Protein AF-A0A7S0XN03-F1 (afdb_monomer_lite)

pLDDT: mean 95.47, std 2.78, range [83.56, 98.56]

Sequence (124 aa):
MDGGVDILMIETIFDTLNAKAAIYAVLDVFEARKVRLPVFISGTIVDQSGRTLSGQTTEAFYAAIRHVRPFAVGLNCALGAKDMFKFLQRLSVTAECYILAYPNAGLPNEMGEYDQPPVEFAQE

Radius of gyration: 15.46 Å; chains: 1; bounding box: 37×32×44 Å

Structure (mmCIF, N/CA/C/O backbone):
data_AF-A0A7S0XN03-F1
#
_entry.id   AF-A0A7S0XN03-F1
#
loop_
_atom_site.group_PDB
_atom_site.id
_atom_site.type_symbol
_atom_site.label_atom_id
_atom_site.label_alt_id
_atom_site.label_comp_id
_atom_site.label_asym_id
_atom_site.label_entity_id
_atom_site.label_seq_id
_atom_site.pdbx_PDB_ins_code
_atom_site.Cartn_x
_atom_site.Cartn_y
_atom_site.Cartn_z
_atom_site.occupancy
_atom_site.B_iso_or_equiv
_atom_site.auth_seq_id
_atom_site.auth_comp_id
_atom_site.auth_asym_id
_atom_site.auth_atom_id
_atom_site.pdbx_PDB_model_num
ATOM 1 N N . MET A 1 1 ? -19.605 -2.933 3.727 1.00 90.69 1 MET A N 1
ATOM 2 C CA . MET A 1 1 ? -19.792 -3.772 4.933 1.00 90.69 1 MET A CA 1
ATOM 3 C C . MET A 1 1 ? -21.038 -4.632 4.817 1.00 90.69 1 MET A C 1
ATOM 5 O O . MET A 1 1 ? -20.908 -5.838 4.919 1.00 90.69 1 MET A O 1
ATOM 9 N N . ASP A 1 2 ? -22.205 -4.050 4.525 1.00 94.56 2 ASP A N 1
ATOM 10 C CA . ASP A 1 2 ? -23.480 -4.793 4.439 1.00 94.56 2 ASP A CA 1
ATOM 11 C C . ASP A 1 2 ? -23.500 -5.906 3.374 1.00 94.56 2 ASP A C 1
ATOM 13 O O . ASP A 1 2 ? -24.243 -6.869 3.503 1.00 94.56 2 ASP A O 1
ATOM 17 N N . GLY A 1 3 ? -22.622 -5.828 2.368 1.00 96.12 3 GLY A N 1
ATOM 18 C CA . GLY A 1 3 ? -22.382 -6.913 1.409 1.00 96.12 3 GLY A CA 1
ATOM 19 C C . GLY A 1 3 ? -21.619 -8.128 1.960 1.00 96.12 3 GLY A C 1
ATOM 20 O O . GLY A 1 3 ? -21.242 -8.981 1.169 1.00 96.12 3 GLY A O 1
ATOM 21 N N . GLY A 1 4 ? -21.348 -8.204 3.269 1.00 96.50 4 GLY A N 1
ATOM 22 C CA . GLY A 1 4 ? -20.701 -9.363 3.899 1.00 96.50 4 GLY A CA 1
ATOM 23 C C . GLY A 1 4 ? -19.197 -9.482 3.639 1.00 96.50 4 GLY A C 1
ATOM 24 O O . GLY A 1 4 ? -18.671 -10.585 3.652 1.00 96.50 4 GLY A O 1
ATOM 25 N N . VAL A 1 5 ? -18.510 -8.366 3.375 1.00 97.56 5 VAL A N 1
ATOM 26 C CA . VAL A 1 5 ? -17.056 -8.363 3.135 1.00 97.56 5 VAL A CA 1
ATOM 27 C C . VAL A 1 5 ? -16.275 -8.676 4.413 1.00 97.56 5 VAL A C 1
ATOM 29 O O . VAL A 1 5 ? -16.588 -8.136 5.475 1.00 97.56 5 VAL A O 1
ATOM 32 N N . ASP A 1 6 ? -15.217 -9.477 4.291 1.00 97.75 6 ASP A N 1
ATOM 33 C CA . ASP A 1 6 ? -14.345 -9.837 5.417 1.00 97.75 6 ASP A CA 1
ATOM 34 C C . ASP A 1 6 ? -13.287 -8.770 5.724 1.00 97.75 6 ASP A C 1
ATOM 36 O O . ASP A 1 6 ? -12.828 -8.655 6.859 1.00 97.75 6 ASP A O 1
ATOM 40 N N . ILE A 1 7 ? -12.901 -7.975 4.721 1.00 97.50 7 ILE A N 1
ATOM 41 C CA . ILE A 1 7 ? -11.871 -6.935 4.822 1.00 97.50 7 ILE A CA 1
ATOM 42 C C . ILE A 1 7 ? -12.315 -5.649 4.122 1.00 97.50 7 ILE A C 1
ATOM 44 O O . ILE A 1 7 ? -13.148 -5.667 3.213 1.00 97.50 7 ILE A O 1
ATOM 48 N N . LEU A 1 8 ? -11.720 -4.525 4.519 1.00 97.94 8 LEU A N 1
ATOM 49 C CA . LEU A 1 8 ? -11.767 -3.275 3.761 1.00 97.94 8 LEU A CA 1
ATOM 50 C C . LEU A 1 8 ? -10.365 -2.959 3.243 1.00 97.94 8 LEU A C 1
ATOM 52 O O . LEU A 1 8 ? -9.414 -2.964 4.021 1.00 97.94 8 LEU A O 1
ATOM 56 N N . MET A 1 9 ? -10.239 -2.656 1.953 1.00 97.81 9 MET A N 1
ATOM 57 C CA . MET A 1 9 ? -8.965 -2.305 1.330 1.00 97.81 9 MET A CA 1
ATOM 58 C C . MET A 1 9 ? -9.024 -0.887 0.767 1.00 97.81 9 MET A C 1
ATOM 60 O O . MET A 1 9 ? -9.921 -0.559 -0.006 1.00 97.81 9 MET A O 1
ATOM 64 N N . ILE A 1 10 ? -8.074 -0.049 1.179 1.00 98.19 10 ILE A N 1
ATOM 65 C CA . ILE A 1 10 ? -7.848 1.283 0.614 1.00 98.19 10 ILE A CA 1
ATOM 66 C C . ILE A 1 10 ? -6.562 1.178 -0.195 1.00 98.19 10 ILE A C 1
ATOM 68 O O . ILE A 1 10 ? -5.482 1.047 0.381 1.00 98.19 10 ILE A O 1
ATOM 72 N N . GLU A 1 11 ? -6.681 1.174 -1.516 1.00 98.06 11 GLU A N 1
ATOM 73 C CA . GLU A 1 11 ? -5.567 0.862 -2.410 1.00 98.06 11 GLU A CA 1
ATOM 74 C C . GLU A 1 11 ? -5.283 1.937 -3.450 1.00 98.06 11 GLU A C 1
ATOM 76 O O . GLU A 1 11 ? -6.054 2.881 -3.622 1.00 98.06 11 GLU A O 1
ATOM 81 N N . THR A 1 12 ? -4.170 1.753 -4.165 1.00 96.69 12 THR A N 1
ATOM 82 C CA . THR A 1 12 ? -3.689 2.665 -5.204 1.00 96.69 12 THR A CA 1
ATOM 83 C C . THR A 1 12 ? -3.544 4.089 -4.669 1.00 96.69 12 THR A C 1
ATOM 85 O O . THR A 1 12 ? -3.903 5.082 -5.302 1.00 96.69 12 THR A O 1
ATOM 88 N N . ILE A 1 13 ? -3.043 4.194 -3.436 1.00 97.19 13 ILE A N 1
ATOM 89 C CA . ILE A 1 13 ? -2.880 5.474 -2.760 1.00 97.19 13 ILE A CA 1
ATOM 90 C C . ILE A 1 13 ? -1.627 6.160 -3.293 1.00 97.19 13 ILE A C 1
ATOM 92 O O . ILE A 1 13 ? -0.501 5.751 -3.010 1.00 97.19 13 ILE A O 1
ATOM 96 N N . PHE A 1 14 ? -1.832 7.261 -4.003 1.00 93.44 14 PHE A N 1
ATOM 97 C CA . PHE A 1 14 ? -0.771 8.170 -4.440 1.00 93.44 14 PHE A CA 1
ATOM 98 C C . PHE A 1 14 ? -0.742 9.484 -3.637 1.00 93.44 14 PHE A C 1
ATOM 100 O O . PHE A 1 14 ? 0.271 10.186 -3.654 1.00 93.44 14 PHE A O 1
ATOM 107 N N . ASP A 1 15 ? -1.819 9.799 -2.903 1.00 94.75 15 ASP A N 1
ATOM 108 C CA . ASP A 1 15 ? -1.926 10.956 -2.010 1.00 94.75 15 ASP A CA 1
ATOM 109 C C . ASP A 1 15 ? -2.391 10.570 -0.595 1.00 94.75 15 ASP A C 1
ATOM 111 O O . ASP A 1 15 ? -3.399 9.892 -0.384 1.00 94.75 15 ASP A O 1
ATOM 115 N N . THR A 1 16 ? -1.662 11.060 0.402 1.00 94.19 16 THR A N 1
ATOM 116 C CA . THR A 1 16 ? -1.838 10.652 1.800 1.00 94.19 16 THR A CA 1
ATOM 117 C C . THR A 1 16 ? -2.992 11.376 2.477 1.00 94.19 16 THR A C 1
ATOM 119 O O . THR A 1 16 ? -3.579 10.834 3.413 1.00 94.19 16 THR A O 1
ATOM 122 N N . LEU A 1 17 ? -3.364 12.576 2.017 1.00 94.69 17 LEU A N 1
ATOM 123 C CA . LEU A 1 17 ? -4.549 13.264 2.534 1.00 94.69 17 LEU A CA 1
ATOM 124 C C . LEU A 1 17 ? -5.825 12.555 2.075 1.00 94.69 17 LEU A C 1
ATOM 126 O O . LEU A 1 17 ? -6.719 12.333 2.890 1.00 94.69 17 LEU A O 1
ATOM 130 N N . ASN A 1 18 ? -5.864 12.111 0.818 1.00 96.12 18 ASN A N 1
ATOM 131 C CA . ASN A 1 18 ? -6.950 11.301 0.268 1.00 96.12 18 ASN A CA 1
ATOM 132 C C . ASN A 1 18 ? -7.087 9.980 1.039 1.00 96.12 18 ASN A C 1
ATOM 134 O O . ASN A 1 18 ? -8.183 9.628 1.477 1.00 96.12 18 ASN A O 1
ATOM 138 N N . ALA A 1 19 ? -5.970 9.298 1.311 1.00 96.56 19 ALA A N 1
ATOM 139 C CA . ALA A 1 19 ? -5.981 8.103 2.152 1.00 96.56 19 ALA A CA 1
ATOM 140 C C . ALA A 1 19 ? -6.501 8.380 3.565 1.00 96.56 19 ALA A C 1
ATOM 142 O O . ALA A 1 19 ? -7.316 7.616 4.074 1.00 96.56 19 ALA A O 1
ATOM 143 N N . LYS A 1 20 ? -6.076 9.480 4.199 1.00 97.00 20 LYS A N 1
ATOM 144 C CA . LYS A 1 20 ? -6.561 9.862 5.533 1.00 97.00 20 LYS A CA 1
ATOM 145 C C . LYS A 1 20 ? -8.055 10.170 5.550 1.00 97.00 20 LYS A C 1
ATOM 147 O O . LYS A 1 20 ? -8.711 9.813 6.522 1.00 97.00 20 LYS A O 1
ATOM 152 N N . ALA A 1 21 ? -8.595 10.772 4.495 1.00 98.19 21 ALA A N 1
ATOM 153 C CA . ALA A 1 21 ? -10.033 10.987 4.369 1.00 98.19 21 ALA A CA 1
ATOM 154 C C . ALA A 1 21 ? -10.799 9.652 4.287 1.00 98.19 21 ALA A C 1
ATOM 156 O O . ALA A 1 21 ? -11.770 9.458 5.017 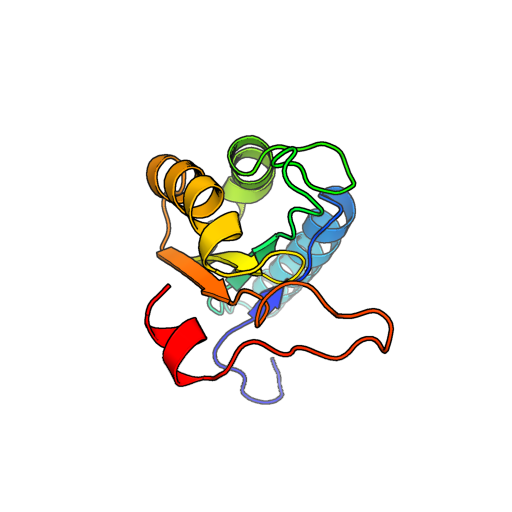1.00 98.19 21 ALA A O 1
ATOM 157 N N . ALA A 1 22 ? -10.323 8.701 3.475 1.00 98.31 22 ALA A N 1
ATOM 158 C CA . ALA A 1 22 ? -10.917 7.365 3.382 1.00 98.31 22 ALA A CA 1
ATOM 159 C C . ALA A 1 22 ? -10.819 6.589 4.709 1.00 98.31 22 ALA A C 1
ATOM 161 O O . ALA A 1 22 ? -11.799 6.014 5.176 1.00 98.31 22 ALA A O 1
ATOM 162 N N . ILE A 1 23 ? -9.650 6.628 5.352 1.00 98.12 23 ILE A N 1
ATOM 163 C CA . ILE A 1 23 ? -9.407 6.057 6.682 1.00 98.12 23 ILE A CA 1
ATOM 164 C C . ILE A 1 23 ? -10.383 6.639 7.703 1.00 98.12 23 ILE A C 1
ATOM 166 O O . ILE A 1 23 ? -10.988 5.887 8.461 1.00 98.12 23 ILE A O 1
ATOM 170 N N . TYR A 1 24 ? -10.536 7.964 7.731 1.00 98.12 24 TYR A N 1
ATOM 171 C CA . TYR A 1 24 ? -11.435 8.637 8.662 1.00 98.12 24 TYR A CA 1
ATOM 172 C C . TYR A 1 24 ? -12.875 8.153 8.481 1.00 98.12 24 TYR A C 1
ATOM 174 O O . TYR A 1 24 ? -13.500 7.747 9.455 1.00 98.12 24 TYR A O 1
ATOM 182 N N . ALA A 1 25 ? -13.360 8.089 7.238 1.00 98.31 25 ALA A N 1
ATOM 183 C CA . ALA A 1 25 ? -14.696 7.577 6.940 1.00 98.31 25 ALA A CA 1
ATOM 184 C C . ALA A 1 25 ? -14.883 6.115 7.391 1.00 98.31 25 ALA A C 1
ATOM 186 O O . ALA A 1 25 ? -15.923 5.763 7.945 1.00 98.31 25 ALA A O 1
ATOM 187 N N . VAL A 1 26 ? -13.873 5.259 7.202 1.00 97.69 26 VAL A N 1
ATOM 188 C CA . VAL A 1 26 ? -13.909 3.870 7.692 1.00 97.69 26 VAL A CA 1
ATOM 189 C C . VAL A 1 26 ? -13.997 3.821 9.219 1.00 97.69 26 VAL A C 1
ATOM 191 O O . VAL A 1 26 ? -14.805 3.065 9.759 1.00 97.69 26 VAL A O 1
ATOM 194 N N . LEU A 1 27 ? -13.186 4.618 9.919 1.00 96.88 27 LEU A N 1
ATOM 195 C CA . LEU A 1 27 ? -13.173 4.652 11.383 1.00 96.88 27 LEU A CA 1
ATOM 196 C C . LEU A 1 27 ? -14.484 5.195 11.966 1.00 96.88 27 LEU A C 1
ATOM 198 O O . LEU A 1 27 ? -14.973 4.632 12.941 1.00 96.88 27 LEU A O 1
ATOM 202 N N . ASP A 1 28 ? -15.074 6.213 11.341 1.00 98.25 28 ASP A N 1
ATOM 203 C CA . ASP A 1 28 ? -16.365 6.785 11.738 1.00 98.25 28 ASP A CA 1
ATOM 204 C C . ASP A 1 28 ? -17.495 5.744 11.635 1.00 98.25 28 ASP A C 1
ATOM 206 O O . ASP A 1 28 ? -18.267 5.527 12.571 1.00 98.25 28 ASP A O 1
ATOM 210 N N . VAL A 1 29 ? -17.524 4.977 10.539 1.00 97.69 29 VAL A N 1
ATOM 211 C CA . VAL A 1 29 ? -18.482 3.873 10.370 1.00 97.69 29 VAL A CA 1
ATOM 212 C C . VAL A 1 29 ? -18.245 2.753 11.387 1.00 97.69 29 VAL A C 1
ATOM 214 O O . VAL A 1 29 ? -19.211 2.189 11.910 1.00 97.69 29 VAL A O 1
ATOM 217 N N . PHE A 1 30 ? -16.986 2.416 11.680 1.00 97.31 30 PHE A N 1
ATOM 218 C CA . PHE A 1 30 ? -16.649 1.423 12.704 1.00 97.31 30 PHE A CA 1
ATOM 219 C C . PHE A 1 30 ? -17.138 1.838 14.093 1.00 97.31 30 PHE A C 1
ATOM 221 O O . PH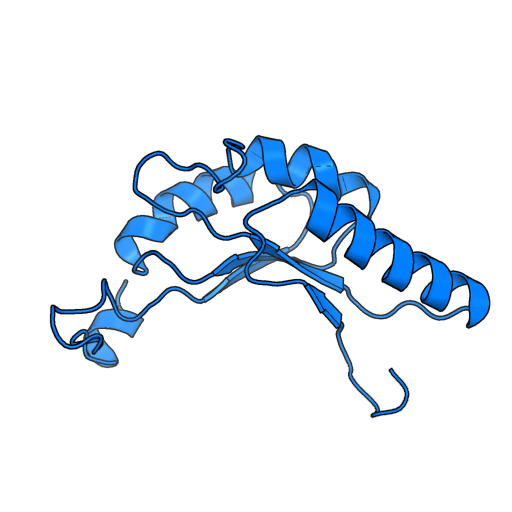E A 1 30 ? -17.696 1.008 14.815 1.00 97.31 30 PHE A O 1
ATOM 228 N N . GLU A 1 31 ? -16.977 3.112 14.451 1.00 97.88 31 GLU A N 1
ATOM 229 C CA . GLU A 1 31 ? -17.467 3.671 15.709 1.00 97.88 31 GLU A CA 1
ATOM 230 C C . GLU A 1 31 ? -18.997 3.631 15.776 1.00 97.88 31 GLU A C 1
ATOM 232 O O . GLU A 1 31 ? -19.559 3.038 16.703 1.00 97.88 31 GLU A O 1
ATOM 237 N N . ALA A 1 32 ? -19.677 4.158 14.754 1.00 98.25 32 ALA A N 1
ATOM 238 C CA . ALA A 1 32 ? -21.137 4.207 14.696 1.00 98.25 32 ALA A CA 1
ATOM 239 C C . ALA A 1 32 ? -21.785 2.815 14.785 1.00 98.25 32 ALA A C 1
ATOM 241 O O . ALA A 1 32 ? -22.835 2.641 15.408 1.00 98.25 32 ALA A O 1
ATOM 242 N N . ARG A 1 33 ? -21.156 1.805 14.173 1.00 97.25 33 ARG A N 1
ATOM 243 C CA . ARG A 1 33 ? -21.676 0.432 14.109 1.00 97.25 33 ARG A CA 1
ATOM 244 C C . ARG A 1 33 ? -21.099 -0.502 15.179 1.00 9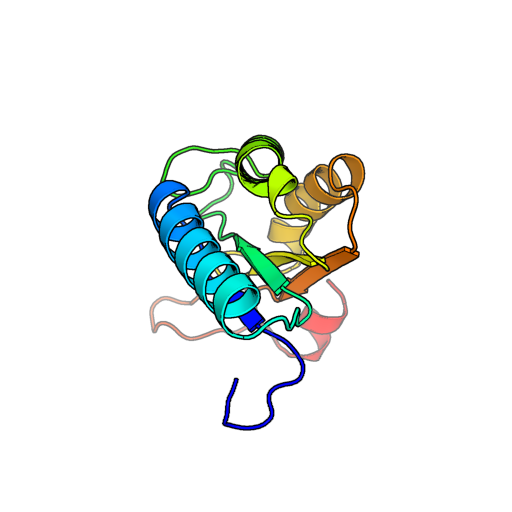7.25 33 ARG A C 1
ATOM 246 O O . ARG A 1 33 ? -21.528 -1.651 15.252 1.00 97.25 33 ARG A O 1
ATOM 253 N N . LYS A 1 34 ? -20.152 -0.037 16.004 1.00 97.38 34 LYS A N 1
ATOM 254 C CA . LYS A 1 34 ? -19.441 -0.830 17.029 1.00 97.38 34 LYS A CA 1
ATOM 255 C C . LYS A 1 34 ? -18.839 -2.132 16.483 1.00 97.38 34 LYS A C 1
ATOM 257 O O . LYS A 1 34 ? -18.903 -3.181 17.121 1.00 97.38 34 LYS A O 1
ATOM 262 N N . VAL A 1 35 ? -18.249 -2.065 15.295 1.00 96.06 35 VAL A N 1
ATOM 263 C CA . VAL A 1 35 ? -17.634 -3.206 14.602 1.00 96.06 35 VAL A CA 1
ATOM 264 C C . VAL A 1 35 ? -16.316 -2.768 13.980 1.00 96.06 35 VAL A C 1
ATOM 266 O O . VAL A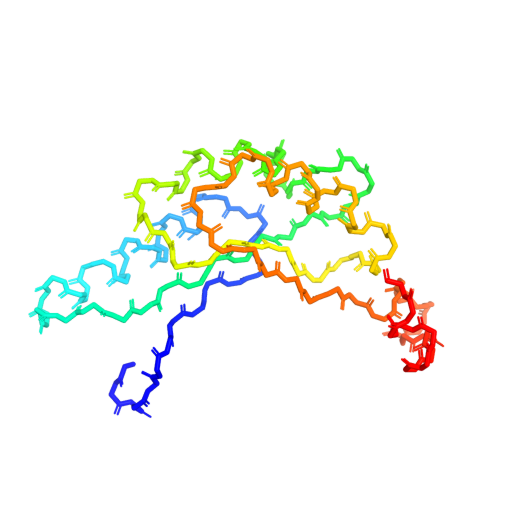 1 35 ? -16.189 -1.632 13.536 1.00 96.06 35 VAL A O 1
ATOM 269 N N . ARG A 1 36 ? -15.327 -3.663 13.927 1.00 95.94 36 ARG A N 1
ATOM 270 C CA . ARG A 1 36 ? -14.040 -3.402 13.276 1.00 95.94 36 ARG A CA 1
ATOM 271 C C . ARG A 1 36 ? -13.671 -4.572 12.377 1.00 95.94 36 ARG A C 1
ATOM 273 O O . ARG A 1 36 ? -13.368 -5.652 12.874 1.00 95.94 36 ARG A O 1
ATOM 280 N N . LEU A 1 37 ? -13.672 -4.333 11.069 1.00 97.62 37 LEU A N 1
ATOM 281 C CA . LEU A 1 37 ? -13.090 -5.259 10.099 1.00 97.62 37 LEU A CA 1
ATOM 282 C C . LEU A 1 37 ? -11.579 -4.998 9.964 1.00 97.62 37 LEU A C 1
ATOM 284 O O . LEU A 1 37 ? -11.133 -3.870 10.212 1.00 97.62 37 LEU A O 1
ATOM 288 N N . PRO A 1 38 ? -10.776 -5.996 9.558 1.00 97.88 38 PRO A N 1
ATOM 289 C CA . PRO A 1 38 ? -9.409 -5.774 9.105 1.00 97.88 38 PRO A CA 1
ATOM 290 C C . PRO A 1 38 ? -9.357 -4.720 7.990 1.00 97.88 38 PRO A C 1
ATOM 292 O O . PRO A 1 38 ? -10.120 -4.781 7.024 1.00 97.88 38 PRO A O 1
ATOM 295 N N . VAL A 1 39 ? -8.441 -3.756 8.130 1.00 98.12 39 VAL A N 1
ATOM 296 C CA . VAL A 1 39 ? -8.206 -2.704 7.130 1.00 98.12 39 VAL A CA 1
ATOM 297 C C . VAL A 1 39 ? -6.842 -2.913 6.493 1.00 98.12 39 VAL A C 1
ATOM 299 O O . VAL A 1 39 ? -5.830 -2.965 7.196 1.00 98.12 39 VAL A O 1
ATOM 302 N N . PHE A 1 40 ? -6.833 -3.041 5.173 1.00 98.56 40 PHE A N 1
ATOM 303 C CA . PHE A 1 40 ? -5.647 -3.180 4.341 1.00 98.56 40 PHE A CA 1
ATOM 304 C C . PHE A 1 40 ? -5.386 -1.829 3.680 1.00 98.56 40 PHE A C 1
ATOM 306 O O . PHE A 1 40 ? -6.319 -1.187 3.193 1.00 98.56 40 PHE A O 1
ATOM 313 N N . ILE A 1 41 ? -4.135 -1.376 3.689 1.00 98.38 41 ILE A N 1
ATOM 314 C CA . ILE A 1 41 ? -3.758 -0.087 3.102 1.00 98.38 41 ILE A CA 1
ATOM 315 C C . ILE A 1 41 ? -2.630 -0.312 2.098 1.00 98.38 41 ILE A C 1
ATOM 317 O O . ILE A 1 41 ? -1.552 -0.761 2.478 1.00 98.38 41 ILE A O 1
ATOM 321 N N . SER A 1 42 ? -2.860 0.013 0.828 1.00 98.12 42 SER A N 1
ATOM 322 C CA . SER A 1 42 ? -1.870 -0.160 -0.235 1.00 98.12 42 SER A CA 1
ATOM 323 C C . SER A 1 42 ? -1.538 1.165 -0.912 1.00 98.12 42 SER A C 1
ATOM 325 O O . SER A 1 42 ? -2.416 1.866 -1.421 1.00 98.12 42 SER A O 1
ATOM 327 N N . GLY A 1 43 ? -0.255 1.516 -0.880 1.00 97.25 43 GLY A N 1
ATOM 328 C CA . GLY A 1 43 ? 0.294 2.673 -1.575 1.00 97.25 43 GLY A CA 1
ATOM 329 C C . GLY A 1 43 ? 0.751 2.339 -2.989 1.00 97.25 43 GLY A C 1
ATOM 330 O O . GLY A 1 43 ? 1.076 1.197 -3.302 1.00 97.25 43 GLY A O 1
ATOM 331 N N . THR A 1 44 ? 0.863 3.361 -3.829 1.00 96.44 44 THR A N 1
ATOM 332 C CA . THR A 1 44 ? 1.498 3.243 -5.143 1.00 96.44 44 THR A CA 1
ATOM 333 C C . THR A 1 44 ? 2.683 4.191 -5.220 1.00 96.44 44 THR A C 1
ATOM 335 O O . THR A 1 44 ? 2.559 5.408 -5.063 1.00 96.44 44 THR A O 1
ATOM 338 N N . ILE A 1 45 ? 3.851 3.602 -5.462 1.00 93.75 45 ILE A N 1
ATOM 339 C CA . ILE A 1 45 ? 5.082 4.311 -5.788 1.00 93.75 45 ILE A CA 1
ATOM 340 C C . ILE A 1 45 ? 5.128 4.447 -7.303 1.00 93.75 45 ILE A C 1
ATOM 342 O O . ILE A 1 45 ? 5.071 3.444 -8.005 1.00 93.75 45 ILE A O 1
ATOM 346 N N . VAL A 1 46 ? 5.189 5.680 -7.800 1.00 86.88 46 VAL A N 1
ATOM 347 C CA . VAL A 1 46 ? 4.934 5.955 -9.223 1.00 86.88 46 VAL A CA 1
ATOM 348 C C . VAL A 1 46 ? 6.122 5.639 -10.129 1.00 86.88 46 VAL A C 1
ATOM 350 O O . VAL A 1 46 ? 5.935 5.450 -11.325 1.00 86.88 46 VAL A O 1
ATOM 353 N N . ASP A 1 47 ? 7.335 5.576 -9.575 1.00 83.56 47 ASP A N 1
ATOM 354 C CA . ASP A 1 47 ? 8.559 5.310 -10.325 1.00 83.56 47 ASP A CA 1
ATOM 355 C C . ASP A 1 47 ? 9.721 4.844 -9.418 1.00 83.56 47 ASP A C 1
ATOM 357 O O . ASP A 1 47 ? 9.596 4.607 -8.212 1.00 83.56 47 ASP A O 1
ATOM 361 N N . GLN A 1 48 ? 10.911 4.751 -10.008 1.00 86.31 48 GLN A N 1
ATOM 362 C CA . GLN A 1 48 ? 12.147 4.342 -9.343 1.00 86.31 48 GLN A CA 1
ATOM 363 C C . GLN A 1 48 ? 12.645 5.318 -8.258 1.00 86.31 48 GLN A C 1
ATOM 365 O O . GLN A 1 48 ? 13.564 4.962 -7.514 1.00 86.31 48 GLN A O 1
ATOM 370 N N . SER A 1 49 ? 12.053 6.513 -8.116 1.00 89.75 49 SER A N 1
ATOM 371 C CA . SER A 1 49 ? 12.382 7.453 -7.033 1.00 89.75 49 SER A CA 1
ATOM 372 C C . SER A 1 49 ? 11.998 6.920 -5.652 1.00 89.75 49 SER A C 1
ATOM 374 O O . SER A 1 49 ? 12.514 7.399 -4.637 1.00 89.75 49 SER A O 1
ATOM 376 N N . GLY A 1 50 ? 11.104 5.924 -5.595 1.00 88.94 50 GLY A N 1
ATOM 377 C CA . GLY A 1 50 ? 10.635 5.362 -4.334 1.00 88.94 50 GLY A CA 1
ATOM 378 C C . GLY A 1 50 ? 9.647 6.255 -3.602 1.00 88.94 50 GLY A C 1
ATOM 379 O O . GLY A 1 50 ? 9.564 6.171 -2.373 1.00 88.94 50 GLY A O 1
ATOM 380 N N . ARG A 1 51 ? 8.954 7.141 -4.330 1.00 94.44 51 ARG A N 1
ATOM 381 C CA . ARG A 1 51 ? 7.994 8.089 -3.770 1.00 94.44 51 ARG A CA 1
ATOM 382 C C . ARG A 1 51 ? 6.585 7.909 -4.329 1.00 94.44 51 ARG A C 1
ATOM 384 O O . ARG A 1 51 ? 6.395 7.536 -5.484 1.00 94.44 51 ARG A O 1
ATOM 391 N N . THR A 1 52 ? 5.594 8.199 -3.493 1.00 92.69 52 THR A N 1
ATOM 392 C CA . THR A 1 52 ? 4.217 8.447 -3.938 1.00 92.69 52 THR A CA 1
ATOM 393 C C . THR A 1 52 ? 4.169 9.704 -4.811 1.00 92.69 52 THR A C 1
ATOM 395 O O . THR A 1 52 ? 5.105 10.507 -4.800 1.00 92.69 52 THR A O 1
ATOM 398 N N . LEU A 1 53 ? 3.056 9.944 -5.514 1.00 90.56 53 LEU A N 1
ATOM 399 C CA . LEU A 1 53 ? 2.871 11.181 -6.290 1.00 90.56 53 LEU A CA 1
ATOM 400 C C . LEU A 1 53 ? 2.945 12.441 -5.406 1.00 90.56 53 LEU A C 1
ATOM 402 O O . LEU A 1 53 ? 3.420 13.485 -5.839 1.00 90.56 53 LEU A O 1
ATOM 406 N N . SER A 1 54 ? 2.539 12.325 -4.139 1.00 88.19 54 SER A N 1
ATOM 407 C CA . SER A 1 54 ? 2.692 13.364 -3.111 1.00 88.19 54 SER A CA 1
ATOM 408 C C . SER A 1 54 ? 4.119 13.505 -2.544 1.00 88.19 54 SER A C 1
ATOM 410 O O . SER A 1 54 ? 4.352 14.313 -1.645 1.00 88.19 54 SER A O 1
ATOM 412 N N . GLY A 1 55 ? 5.089 12.733 -3.047 1.00 91.69 55 GLY A N 1
ATOM 413 C CA . GLY A 1 55 ? 6.512 12.848 -2.718 1.00 91.69 55 GLY A CA 1
ATOM 414 C C . GLY A 1 55 ? 6.972 12.076 -1.475 1.00 91.69 55 GLY A C 1
ATOM 415 O O . GLY A 1 55 ? 8.126 12.226 -1.055 1.00 91.69 55 GLY A O 1
ATOM 416 N N . GLN A 1 56 ? 6.123 11.243 -0.871 1.00 94.56 56 GLN A N 1
ATOM 417 C CA . GLN A 1 56 ? 6.466 10.498 0.344 1.00 94.56 56 GLN A CA 1
ATOM 418 C C . GLN A 1 56 ? 7.193 9.197 0.027 1.00 94.56 56 GLN A C 1
ATOM 420 O O . GLN A 1 56 ? 6.788 8.470 -0.871 1.00 94.56 56 GLN A O 1
ATOM 425 N N . THR A 1 57 ? 8.228 8.863 0.802 1.00 94.81 57 THR A N 1
ATOM 426 C CA . THR A 1 57 ? 8.781 7.500 0.785 1.00 94.81 57 THR A CA 1
ATOM 427 C C . THR A 1 57 ? 7.800 6.517 1.424 1.00 94.81 57 THR A C 1
ATOM 429 O O . THR A 1 57 ? 6.889 6.924 2.149 1.00 94.81 57 THR A O 1
ATOM 432 N N . THR A 1 58 ? 8.009 5.217 1.224 1.00 94.62 58 THR A N 1
ATOM 433 C CA . THR A 1 58 ? 7.194 4.154 1.837 1.00 94.62 58 THR A CA 1
ATOM 434 C C . THR A 1 58 ? 7.127 4.240 3.363 1.00 94.62 58 THR A C 1
ATOM 436 O O . THR A 1 58 ? 6.068 4.047 3.954 1.00 94.62 58 THR A O 1
ATOM 439 N N . GLU A 1 59 ? 8.236 4.578 4.019 1.00 95.50 59 GLU A N 1
ATOM 440 C CA . GLU A 1 59 ? 8.311 4.713 5.477 1.00 95.50 59 GLU A CA 1
ATOM 441 C C . GLU A 1 59 ? 7.577 5.965 5.957 1.00 95.50 59 GLU A C 1
ATOM 443 O O . GLU A 1 59 ? 6.858 5.915 6.952 1.00 95.50 59 GLU A O 1
ATOM 448 N N . ALA A 1 60 ? 7.720 7.080 5.232 1.00 95.94 60 ALA A N 1
ATOM 449 C CA . ALA A 1 60 ? 7.003 8.315 5.535 1.00 95.94 60 ALA A CA 1
ATOM 450 C C . ALA A 1 60 ? 5.488 8.139 5.356 1.00 95.94 60 ALA A C 1
ATOM 452 O O . ALA A 1 60 ? 4.709 8.605 6.191 1.00 95.94 60 ALA A O 1
ATOM 453 N N . PHE A 1 61 ? 5.079 7.421 4.306 1.00 96.31 61 PHE A N 1
ATOM 454 C CA . PHE A 1 61 ? 3.692 7.035 4.089 1.00 96.31 61 PHE A CA 1
ATOM 455 C C . PHE A 1 61 ? 3.170 6.195 5.261 1.00 96.31 61 PHE A C 1
ATOM 457 O O . PHE A 1 61 ? 2.179 6.578 5.885 1.00 96.31 61 PHE A O 1
ATOM 464 N N . TYR A 1 62 ? 3.875 5.122 5.640 1.00 97.25 62 TYR A N 1
ATOM 465 C CA . TYR A 1 62 ? 3.483 4.286 6.777 1.00 97.25 62 TYR A CA 1
ATOM 466 C C . TYR A 1 62 ? 3.406 5.077 8.088 1.00 97.25 62 TYR A C 1
ATOM 468 O O . TYR A 1 62 ? 2.405 4.999 8.800 1.00 97.25 62 TYR A O 1
ATOM 476 N N . ALA A 1 63 ? 4.408 5.906 8.391 1.00 97.19 63 ALA A N 1
ATOM 477 C CA . ALA A 1 63 ? 4.409 6.756 9.579 1.00 97.19 63 ALA A CA 1
ATOM 478 C C . ALA A 1 63 ? 3.180 7.681 9.636 1.00 97.19 63 ALA A C 1
ATOM 480 O O . ALA A 1 63 ? 2.628 7.915 10.713 1.00 97.19 63 ALA A O 1
ATOM 481 N N . ALA A 1 64 ? 2.699 8.162 8.486 1.00 96.50 64 ALA A N 1
ATOM 482 C CA . ALA A 1 64 ? 1.516 9.009 8.411 1.00 96.50 64 ALA A CA 1
ATOM 483 C C . ALA A 1 64 ? 0.202 8.262 8.704 1.00 96.50 64 ALA A C 1
ATOM 485 O O . ALA A 1 64 ? -0.749 8.901 9.165 1.00 96.50 64 ALA A O 1
ATOM 486 N N . ILE A 1 65 ? 0.140 6.946 8.472 1.00 96.88 65 ILE A N 1
ATOM 487 C CA . ILE A 1 65 ? -1.073 6.119 8.620 1.00 96.88 65 ILE A CA 1
ATOM 488 C C . ILE A 1 65 ? -1.019 5.120 9.789 1.00 96.88 65 ILE A C 1
ATOM 490 O O . ILE A 1 65 ? -2.053 4.568 10.156 1.00 96.88 65 ILE A O 1
ATOM 494 N N . ARG A 1 66 ? 0.143 4.889 10.419 1.00 97.12 66 ARG A N 1
ATOM 495 C CA . ARG A 1 66 ? 0.319 3.824 11.433 1.00 97.12 66 ARG A CA 1
ATOM 496 C C . ARG A 1 66 ? -0.627 3.926 12.629 1.00 97.12 66 ARG A C 1
ATOM 498 O O . ARG A 1 66 ? -0.997 2.913 13.213 1.00 97.12 66 ARG A O 1
ATOM 505 N N . HIS A 1 67 ? -1.079 5.138 12.958 1.00 95.00 67 HIS A N 1
ATOM 506 C CA . HIS A 1 67 ? -2.055 5.410 14.020 1.00 95.00 67 HIS A CA 1
ATOM 507 C C . HIS A 1 67 ? -3.383 4.650 13.843 1.00 95.00 67 HIS A C 1
ATOM 509 O O . HIS A 1 67 ? -4.080 4.393 14.820 1.00 95.00 67 HIS A O 1
ATOM 515 N N . VAL A 1 68 ? -3.704 4.243 12.614 1.00 94.12 68 VAL A N 1
ATOM 516 C CA . VAL A 1 68 ? -4.914 3.485 12.269 1.00 94.12 68 VAL A CA 1
ATOM 517 C C . VAL A 1 68 ? -4.793 2.008 12.643 1.00 94.12 68 VAL A C 1
ATOM 519 O O . VAL A 1 68 ? -5.814 1.326 12.732 1.00 94.12 68 VAL A O 1
ATOM 522 N N . ARG A 1 69 ? -3.569 1.514 12.892 1.00 96.19 69 ARG A N 1
ATOM 523 C CA . ARG A 1 69 ? -3.252 0.095 13.125 1.00 96.19 69 ARG A CA 1
ATOM 524 C C . ARG A 1 69 ? -3.846 -0.790 12.019 1.00 96.19 69 ARG A C 1
ATOM 526 O O . ARG A 1 69 ? -4.775 -1.561 12.296 1.00 96.19 69 ARG A O 1
ATOM 533 N N . PRO A 1 70 ? -3.394 -0.620 10.759 1.00 97.75 70 PRO A N 1
ATOM 534 C CA . PRO A 1 70 ? -3.848 -1.469 9.667 1.00 97.75 70 PRO A CA 1
ATOM 535 C C . PRO A 1 70 ? -3.499 -2.927 9.958 1.00 97.75 70 PRO A C 1
ATOM 537 O O . PRO A 1 70 ? -2.512 -3.220 10.632 1.00 97.75 70 PRO A O 1
ATOM 540 N N . PHE A 1 71 ? -4.314 -3.840 9.439 1.00 98.44 71 PHE A N 1
ATOM 541 C CA . PHE A 1 71 ? -4.002 -5.263 9.499 1.00 98.44 71 PHE A CA 1
ATOM 542 C C . PHE A 1 71 ? -2.797 -5.576 8.610 1.00 98.44 71 PHE A C 1
ATOM 544 O O . PHE A 1 71 ? -1.890 -6.293 9.025 1.00 98.44 71 PHE A O 1
ATOM 551 N N . ALA A 1 72 ? -2.764 -4.984 7.416 1.00 98.38 72 ALA A N 1
ATOM 552 C CA . ALA A 1 72 ? -1.658 -5.114 6.487 1.00 98.38 72 ALA A CA 1
ATOM 553 C C . ALA A 1 72 ? -1.410 -3.795 5.736 1.00 98.38 72 ALA A C 1
ATOM 555 O O . ALA A 1 72 ? -2.351 -3.043 5.460 1.00 98.38 72 ALA A O 1
ATOM 556 N N . VAL A 1 73 ? -0.146 -3.525 5.407 1.00 98.44 73 VAL A N 1
ATOM 557 C CA . VAL A 1 73 ? 0.277 -2.395 4.574 1.00 98.44 73 VAL A CA 1
ATOM 558 C C . VAL A 1 73 ? 1.139 -2.885 3.419 1.00 98.44 73 VAL A C 1
ATOM 560 O O . VAL A 1 73 ? 1.919 -3.820 3.578 1.00 98.44 73 VAL A O 1
ATOM 563 N N . GLY A 1 74 ? 1.017 -2.267 2.252 1.00 97.62 74 GLY A N 1
ATOM 564 C CA . GLY A 1 74 ? 1.751 -2.735 1.089 1.00 97.62 74 GLY A CA 1
ATOM 565 C C . GLY A 1 74 ? 1.846 -1.766 -0.054 1.00 97.62 74 GLY A C 1
ATOM 566 O O . GLY A 1 74 ? 1.540 -0.580 0.084 1.00 97.62 74 GLY A O 1
ATOM 567 N N . LEU A 1 75 ? 2.291 -2.328 -1.174 1.00 97.56 75 LEU A N 1
ATOM 568 C CA . LEU A 1 75 ? 2.414 -1.638 -2.442 1.00 97.56 75 LEU A CA 1
ATOM 569 C C . LEU A 1 75 ? 1.685 -2.387 -3.550 1.00 97.56 75 LEU A C 1
ATOM 571 O O . LEU A 1 75 ? 1.684 -3.620 -3.594 1.00 97.56 75 LEU A O 1
ATOM 575 N N . ASN A 1 76 ? 1.120 -1.615 -4.471 1.00 97.19 76 ASN A N 1
ATOM 576 C CA . ASN A 1 76 ? 0.493 -2.141 -5.666 1.00 97.19 76 ASN A CA 1
ATOM 577 C C . ASN A 1 76 ? 0.665 -1.230 -6.870 1.00 97.19 76 ASN A C 1
ATOM 579 O O . ASN A 1 76 ? 0.838 -0.016 -6.721 1.00 97.19 76 ASN A O 1
ATOM 583 N N . CYS A 1 77 ? 0.500 -1.832 -8.050 1.00 93.94 77 CYS A N 1
ATOM 584 C CA . CYS A 1 77 ? 0.537 -1.139 -9.334 1.00 93.94 77 CYS A CA 1
ATOM 585 C C . CYS A 1 77 ? 1.892 -0.453 -9.607 1.00 93.94 77 CYS A C 1
ATOM 587 O O . CYS A 1 77 ? 2.847 -0.599 -8.841 1.00 93.94 77 CYS A O 1
ATOM 589 N N . ALA A 1 78 ? 1.940 0.293 -10.715 1.00 91.56 78 ALA A N 1
ATOM 590 C CA . ALA A 1 78 ? 3.025 1.117 -11.260 1.00 91.56 78 ALA A CA 1
ATOM 591 C C . ALA A 1 78 ? 4.340 0.396 -11.595 1.00 91.56 78 ALA A C 1
ATOM 593 O O . ALA A 1 78 ? 4.924 0.657 -12.642 1.00 91.56 78 ALA A O 1
ATOM 594 N N . LEU A 1 79 ? 4.801 -0.506 -10.738 1.00 93.25 79 LEU A N 1
ATOM 595 C CA . LEU A 1 79 ? 6.070 -1.207 -10.847 1.00 93.25 79 LEU A CA 1
ATOM 596 C C . LEU A 1 79 ? 5.848 -2.711 -11.012 1.00 93.25 79 LEU A C 1
ATOM 598 O O . LEU A 1 79 ? 4.892 -3.276 -10.470 1.00 93.25 79 LEU A O 1
ATOM 602 N N . GLY A 1 80 ? 6.784 -3.348 -11.717 1.00 95.00 80 GLY A N 1
ATOM 603 C CA . GLY A 1 80 ? 6.931 -4.802 -11.723 1.00 95.00 80 GLY A CA 1
ATOM 604 C C . GLY A 1 80 ? 7.453 -5.343 -10.388 1.00 95.00 80 GLY A C 1
ATOM 605 O O . GLY A 1 80 ? 7.936 -4.579 -9.543 1.00 95.00 80 GLY A O 1
ATOM 606 N N . ALA A 1 81 ? 7.379 -6.662 -10.198 1.00 94.06 81 ALA A N 1
ATOM 607 C CA . ALA A 1 81 ? 7.765 -7.333 -8.953 1.00 94.06 81 ALA A CA 1
ATOM 608 C C . ALA A 1 81 ? 9.221 -7.041 -8.563 1.00 94.06 81 ALA A C 1
ATOM 610 O O . ALA A 1 81 ? 9.485 -6.539 -7.462 1.00 94.06 81 ALA A O 1
ATOM 611 N N . LYS A 1 82 ? 10.148 -7.218 -9.510 1.00 92.75 82 LYS A N 1
ATOM 612 C CA . LYS A 1 82 ? 11.573 -6.910 -9.330 1.00 92.75 82 LYS A CA 1
ATOM 613 C C . LYS A 1 82 ? 11.845 -5.482 -8.851 1.00 92.75 82 LYS A C 1
ATOM 615 O O . LYS A 1 82 ? 12.675 -5.264 -7.967 1.00 92.75 82 LYS A O 1
ATOM 620 N N . ASP A 1 83 ? 11.147 -4.501 -9.416 1.00 93.38 83 ASP A N 1
ATOM 621 C CA . ASP A 1 83 ? 11.339 -3.086 -9.088 1.00 93.38 83 ASP A CA 1
ATOM 622 C C . ASP A 1 83 ? 10.699 -2.700 -7.751 1.00 93.38 83 ASP A C 1
ATOM 624 O O . ASP A 1 83 ? 11.247 -1.884 -6.999 1.00 93.38 83 ASP A O 1
ATOM 628 N N . MET A 1 84 ? 9.556 -3.310 -7.433 1.00 95.56 84 MET A N 1
ATOM 629 C CA . MET A 1 84 ? 8.814 -3.081 -6.197 1.00 95.56 84 MET A CA 1
ATOM 630 C C . MET A 1 84 ? 9.532 -3.664 -4.970 1.00 95.56 84 MET A C 1
ATOM 632 O O . MET A 1 84 ? 9.456 -3.084 -3.880 1.00 95.56 84 MET A O 1
ATOM 636 N N . PHE A 1 85 ? 10.262 -4.772 -5.136 1.00 94.38 85 PHE A N 1
ATOM 637 C CA . PHE A 1 85 ? 10.874 -5.542 -4.049 1.00 94.38 85 PHE A CA 1
ATOM 638 C C . PHE A 1 85 ? 11.678 -4.690 -3.057 1.00 94.38 85 PHE A C 1
ATOM 640 O O . PHE A 1 85 ? 11.462 -4.766 -1.847 1.00 94.38 85 PHE A O 1
ATOM 647 N N . LYS A 1 86 ? 12.553 -3.801 -3.541 1.00 94.25 86 LYS A N 1
ATOM 648 C CA . LYS A 1 86 ? 13.387 -2.949 -2.670 1.00 94.25 86 LYS A CA 1
ATOM 649 C C . LYS A 1 86 ? 12.571 -1.992 -1.792 1.00 94.25 86 LYS A C 1
ATOM 651 O O . LYS A 1 86 ? 12.994 -1.638 -0.692 1.00 94.25 86 LYS A O 1
ATOM 656 N N . PHE A 1 87 ? 11.405 -1.554 -2.263 1.00 95.75 87 PHE A N 1
ATOM 657 C CA . PHE A 1 87 ? 10.517 -0.672 -1.506 1.00 95.75 87 PHE A CA 1
ATOM 658 C C . PHE A 1 87 ? 9.707 -1.459 -0.476 1.00 95.75 87 PHE A C 1
ATOM 660 O O . PHE A 1 87 ? 9.541 -0.994 0.652 1.00 95.75 87 PHE A O 1
ATOM 667 N N . LEU A 1 88 ? 9.299 -2.684 -0.819 1.00 95.81 88 LEU A N 1
ATOM 668 C CA . LEU A 1 88 ? 8.695 -3.618 0.130 1.00 95.81 88 LEU A CA 1
ATOM 669 C C . LEU A 1 88 ? 9.666 -3.998 1.247 1.00 95.81 88 LEU A C 1
ATOM 671 O O . LEU A 1 88 ? 9.261 -3.985 2.401 1.00 95.81 88 LEU A O 1
ATOM 675 N N . GLN A 1 89 ? 10.943 -4.250 0.942 1.00 95.44 89 GLN A N 1
ATOM 676 C CA . GLN A 1 89 ? 11.965 -4.527 1.960 1.00 95.44 89 GLN A CA 1
ATOM 677 C C . GLN A 1 89 ? 12.124 -3.372 2.960 1.00 95.44 89 GLN A C 1
ATOM 679 O O . GLN A 1 89 ? 12.247 -3.582 4.164 1.00 95.44 89 GLN A O 1
ATOM 684 N N . ARG A 1 90 ? 12.106 -2.126 2.479 1.00 94.75 90 ARG A N 1
ATOM 685 C CA . ARG A 1 90 ? 12.173 -0.942 3.351 1.00 94.75 90 ARG A CA 1
ATOM 686 C C . ARG A 1 90 ? 10.923 -0.812 4.219 1.00 94.75 90 ARG A C 1
ATOM 688 O O . ARG A 1 90 ? 11.013 -0.555 5.423 1.00 94.75 90 ARG A O 1
ATOM 695 N N . LEU A 1 91 ? 9.756 -1.023 3.614 1.00 96.25 91 LEU A N 1
ATOM 696 C CA . LEU A 1 91 ? 8.481 -1.006 4.318 1.00 96.25 91 LEU A CA 1
ATOM 697 C C . LEU A 1 91 ? 8.399 -2.130 5.362 1.00 96.25 91 LEU A C 1
ATOM 699 O O . LEU A 1 91 ? 7.969 -1.863 6.478 1.00 96.25 91 LEU A O 1
ATOM 703 N N . SER A 1 92 ? 8.883 -3.339 5.058 1.00 96.69 92 SER A N 1
ATOM 704 C CA . SER A 1 92 ? 8.839 -4.503 5.955 1.00 96.69 92 SER A CA 1
ATOM 705 C C . SER A 1 92 ? 9.678 -4.338 7.216 1.00 96.69 92 SER A C 1
ATOM 707 O O . SER A 1 92 ? 9.371 -4.946 8.232 1.00 96.69 92 SER A O 1
ATOM 709 N N . VAL A 1 93 ? 10.729 -3.516 7.169 1.00 96.44 93 VAL A N 1
ATOM 710 C CA . VAL A 1 93 ? 11.533 -3.176 8.355 1.00 96.44 93 VAL A CA 1
ATOM 711 C C . VAL A 1 93 ? 10.822 -2.148 9.244 1.00 96.44 93 VAL A C 1
ATOM 713 O O . VAL A 1 93 ? 11.045 -2.118 10.451 1.00 96.44 93 VAL A O 1
ATOM 716 N N . THR A 1 94 ? 9.972 -1.299 8.661 1.00 95.38 94 THR A N 1
ATOM 717 C CA . THR A 1 94 ? 9.325 -0.178 9.367 1.00 95.38 94 THR A CA 1
ATOM 718 C C . THR A 1 94 ? 7.922 -0.525 9.868 1.00 95.38 94 THR A C 1
ATOM 720 O O . THR A 1 94 ? 7.468 0.019 10.874 1.00 95.38 94 THR A O 1
ATOM 723 N N . ALA A 1 95 ? 7.209 -1.392 9.149 1.00 97.50 95 ALA A N 1
ATOM 724 C CA . ALA A 1 95 ? 5.820 -1.712 9.428 1.00 97.50 95 ALA A CA 1
ATOM 725 C C . ALA A 1 95 ? 5.668 -2.611 10.663 1.00 97.50 95 ALA A C 1
ATOM 727 O O . ALA A 1 95 ? 6.331 -3.632 10.804 1.00 97.50 95 ALA A O 1
ATOM 728 N N . GLU A 1 96 ? 4.719 -2.260 11.527 1.00 97.50 96 GLU A N 1
ATOM 729 C CA . GLU A 1 96 ? 4.335 -3.011 12.731 1.00 97.50 96 GLU A CA 1
ATOM 730 C C . GLU A 1 96 ? 3.169 -3.988 12.448 1.00 97.50 96 GLU A C 1
ATOM 732 O O . GLU A 1 96 ? 2.493 -4.450 13.365 1.00 97.50 96 GLU A O 1
ATOM 737 N N . CYS A 1 97 ? 2.882 -4.255 11.171 1.00 98.06 97 CYS A N 1
ATOM 738 C CA . CYS A 1 97 ? 1.759 -5.060 10.683 1.00 98.06 97 CYS A CA 1
ATOM 739 C C . CYS A 1 97 ? 2.192 -5.955 9.513 1.00 98.06 97 CYS A C 1
ATOM 741 O O . CYS A 1 97 ? 3.341 -5.897 9.074 1.00 98.06 97 CYS A O 1
ATOM 743 N N . TYR A 1 98 ? 1.276 -6.772 8.983 1.00 98.25 98 TYR A N 1
ATOM 744 C CA . TYR A 1 98 ? 1.578 -7.611 7.823 1.00 98.25 98 TYR A CA 1
ATOM 745 C C . TYR A 1 98 ? 1.948 -6.773 6.595 1.00 98.25 98 TYR A C 1
ATOM 747 O O . TYR A 1 98 ? 1.488 -5.640 6.430 1.00 98.25 98 TYR A O 1
ATOM 755 N N . ILE A 1 99 ? 2.766 -7.361 5.725 1.00 97.94 99 ILE A N 1
ATOM 756 C CA . ILE A 1 99 ? 3.118 -6.795 4.425 1.00 97.94 99 ILE A CA 1
ATOM 757 C C . ILE A 1 99 ? 2.299 -7.483 3.340 1.00 97.94 99 ILE A C 1
ATOM 759 O O . ILE A 1 99 ? 2.112 -8.698 3.378 1.00 97.94 99 ILE A O 1
ATOM 763 N N . LEU A 1 100 ? 1.824 -6.702 2.375 1.00 97.00 100 LEU A N 1
ATOM 764 C CA . LEU A 1 100 ? 1.146 -7.192 1.178 1.00 97.00 100 LEU A CA 1
ATOM 765 C C . LEU A 1 100 ? 1.776 -6.568 -0.074 1.00 97.00 100 LEU A C 1
ATOM 767 O O . LEU A 1 100 ? 2.338 -5.474 -0.020 1.00 97.00 100 LEU A O 1
ATOM 771 N N . ALA A 1 101 ? 1.705 -7.274 -1.195 1.00 97.06 101 ALA A N 1
ATOM 772 C CA . ALA A 1 101 ? 2.245 -6.808 -2.462 1.00 97.06 101 ALA A CA 1
ATOM 773 C C . ALA A 1 101 ? 1.469 -7.425 -3.618 1.00 97.06 101 ALA A C 1
ATOM 775 O O . ALA A 1 101 ? 1.195 -8.624 -3.609 1.00 97.06 101 ALA A O 1
ATOM 776 N N . TYR A 1 102 ? 1.126 -6.603 -4.602 1.00 96.69 102 TYR A N 1
ATOM 777 C CA . TYR A 1 102 ? 0.540 -7.062 -5.857 1.00 96.69 102 TYR A CA 1
ATOM 778 C C . TYR A 1 102 ? 1.029 -6.150 -6.996 1.00 96.69 102 TYR A C 1
ATOM 780 O O . TYR A 1 102 ? 0.385 -5.149 -7.332 1.00 96.69 102 TYR A O 1
ATOM 788 N N . PRO A 1 103 ? 2.241 -6.433 -7.516 1.00 95.94 103 PRO A N 1
ATOM 789 C CA . PRO A 1 103 ? 2.875 -5.654 -8.573 1.00 95.94 103 PRO A CA 1
ATOM 790 C C . PRO A 1 103 ? 2.217 -5.885 -9.935 1.00 95.94 103 PRO A C 1
ATOM 792 O O . PRO A 1 103 ? 1.442 -6.823 -10.124 1.00 95.94 103 PRO A O 1
ATOM 795 N N . ASN A 1 104 ? 2.557 -5.026 -10.894 1.00 95.19 104 ASN A N 1
ATOM 796 C CA . ASN A 1 104 ? 2.188 -5.226 -12.290 1.00 95.19 104 ASN A CA 1
ATOM 797 C C . ASN A 1 104 ? 3.036 -6.332 -12.931 1.00 95.19 104 ASN A C 1
ATOM 799 O O . ASN A 1 104 ? 4.162 -6.585 -12.503 1.00 95.19 104 ASN A O 1
ATOM 803 N N . ALA A 1 105 ? 2.522 -6.935 -14.002 1.00 95.25 105 ALA A N 1
ATOM 804 C CA . ALA A 1 105 ? 3.253 -7.879 -14.846 1.00 95.25 105 ALA A CA 1
ATOM 805 C C . ALA A 1 105 ? 4.276 -7.143 -15.742 1.00 95.25 105 ALA A C 1
ATOM 807 O O . ALA A 1 105 ? 4.147 -7.091 -16.964 1.00 95.25 105 ALA A O 1
ATOM 808 N N . GLY A 1 106 ? 5.261 -6.504 -15.110 1.00 91.88 106 GLY A N 1
ATOM 809 C CA . GLY A 1 106 ? 6.208 -5.588 -15.739 1.00 91.88 106 GLY A CA 1
ATOM 810 C C . GLY A 1 106 ? 5.643 -4.177 -15.932 1.00 91.88 106 GLY A C 1
ATOM 811 O O . GLY A 1 106 ? 4.622 -3.800 -15.351 1.00 91.88 106 GLY A O 1
ATOM 812 N N . LEU A 1 107 ? 6.337 -3.370 -16.736 1.00 90.31 107 LEU A N 1
ATOM 813 C CA . LEU A 1 107 ? 5.828 -2.077 -17.200 1.00 90.31 107 LEU A CA 1
ATOM 814 C C . LEU A 1 107 ? 4.940 -2.284 -18.436 1.00 90.31 107 LEU A C 1
ATOM 816 O O . LEU A 1 107 ? 5.231 -3.183 -19.226 1.00 90.31 107 LEU A O 1
ATOM 820 N N . PRO A 1 108 ? 3.890 -1.464 -18.627 1.00 91.38 108 PRO A N 1
ATOM 821 C CA . PRO A 1 108 ? 3.073 -1.557 -19.826 1.00 91.38 108 PRO A CA 1
ATOM 822 C C . PRO A 1 108 ? 3.890 -1.190 -21.072 1.00 91.38 108 PRO A C 1
ATOM 824 O O . PRO A 1 108 ? 4.716 -0.272 -21.034 1.00 91.38 108 PRO A O 1
ATOM 827 N N . ASN A 1 109 ? 3.643 -1.886 -22.180 1.00 91.56 109 ASN A N 1
ATOM 828 C CA . ASN A 1 109 ? 4.220 -1.561 -23.481 1.00 91.56 109 ASN A CA 1
ATOM 829 C C . ASN A 1 109 ? 3.527 -0.335 -24.116 1.00 91.56 109 ASN A C 1
ATOM 831 O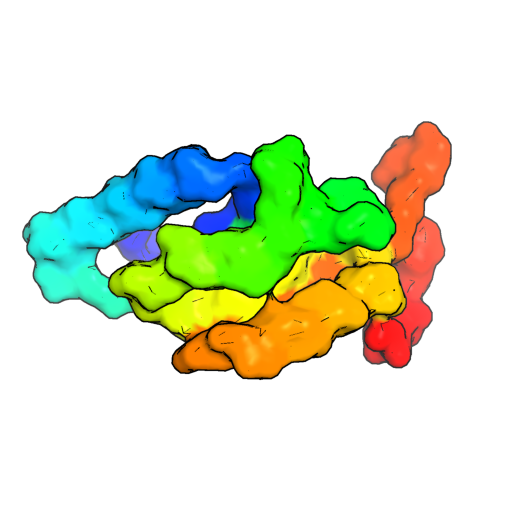 O . ASN A 1 109 ? 2.604 0.250 -23.547 1.00 91.56 109 ASN A O 1
ATOM 835 N N . GLU A 1 110 ? 3.960 0.073 -25.313 1.00 94.12 110 GLU A N 1
ATOM 836 C CA . GLU A 1 110 ? 3.409 1.249 -26.014 1.00 94.12 110 GLU A CA 1
ATOM 837 C C . GLU A 1 110 ? 1.909 1.128 -26.346 1.00 94.12 110 GLU A C 1
ATOM 839 O O . GLU A 1 110 ? 1.240 2.142 -26.544 1.00 94.12 110 GLU A O 1
ATOM 844 N N . MET A 1 111 ? 1.370 -0.096 -26.367 1.00 94.44 111 MET A N 1
ATOM 845 C CA . MET A 1 111 ? -0.054 -0.384 -26.561 1.00 94.44 111 MET A CA 1
ATOM 846 C C . MET A 1 111 ? -0.836 -0.471 -25.238 1.00 94.44 111 MET A C 1
ATOM 848 O O . MET A 1 111 ? -2.055 -0.635 -25.256 1.00 94.44 111 MET A O 1
ATOM 852 N N . GLY A 1 112 ? -0.164 -0.332 -24.091 1.00 91.62 112 GLY A N 1
ATOM 853 C CA . GLY A 1 112 ? -0.762 -0.446 -22.760 1.00 91.62 112 GLY A CA 1
ATOM 854 C C . GLY A 1 112 ? -0.920 -1.884 -22.256 1.00 91.62 112 GLY A C 1
ATOM 855 O O . GLY A 1 112 ? -1.608 -2.100 -21.257 1.00 91.62 112 GLY A O 1
ATOM 856 N N . GLU A 1 113 ? -0.311 -2.861 -22.928 1.00 94.88 113 GLU A N 1
ATOM 857 C CA . GLU A 1 113 ? -0.373 -4.279 -22.562 1.00 94.88 113 GLU A CA 1
ATOM 858 C C . GLU A 1 113 ? 0.793 -4.669 -21.644 1.00 94.88 113 GLU A C 1
ATOM 860 O O . GLU A 1 113 ? 1.814 -3.983 -21.588 1.00 94.88 113 GLU A O 1
ATOM 865 N N . TYR A 1 114 ? 0.641 -5.777 -20.917 1.00 94.81 114 TYR A N 1
ATOM 866 C CA . TYR A 1 114 ? 1.666 -6.315 -20.023 1.00 94.81 114 TYR A CA 1
ATOM 867 C C . TYR A 1 114 ? 2.211 -7.624 -20.588 1.00 94.81 114 TYR A C 1
ATOM 869 O O . TYR A 1 114 ? 1.515 -8.639 -20.593 1.00 94.81 114 TYR A O 1
ATOM 877 N N . ASP A 1 115 ? 3.461 -7.588 -21.044 1.00 95.25 115 ASP A N 1
ATOM 878 C CA . ASP A 1 115 ? 4.075 -8.693 -21.786 1.00 95.25 115 ASP A CA 1
ATOM 879 C C . ASP A 1 115 ? 4.742 -9.745 -20.882 1.00 95.25 115 ASP A C 1
ATOM 881 O O . ASP A 1 115 ? 5.152 -10.798 -21.375 1.00 95.25 115 ASP A O 1
ATOM 885 N N . GLN A 1 116 ? 4.860 -9.495 -19.568 1.00 95.81 116 GLN A N 1
ATOM 886 C CA . GLN A 1 116 ? 5.518 -10.424 -18.644 1.00 95.81 116 GLN A CA 1
ATOM 887 C C . GLN A 1 116 ? 4.679 -11.707 -18.465 1.00 95.81 116 GLN A C 1
ATOM 889 O O . GLN A 1 116 ? 3.547 -11.646 -17.971 1.00 95.81 116 GLN A O 1
ATOM 894 N N . PRO A 1 117 ? 5.211 -12.895 -18.809 1.00 96.19 117 PRO A N 1
ATOM 895 C CA . PRO A 1 117 ? 4.482 -14.149 -18.663 1.00 96.19 117 PRO A CA 1
ATOM 896 C C . PRO A 1 117 ? 4.257 -14.538 -17.190 1.00 96.19 117 PRO A C 1
ATOM 898 O O . PRO A 1 117 ? 5.110 -14.261 -16.345 1.00 96.19 117 PRO A O 1
ATOM 901 N N . PRO A 1 118 ? 3.196 -15.307 -16.863 1.00 96.06 118 PRO A N 1
ATOM 902 C CA . PRO A 1 118 ? 2.916 -15.733 -15.486 1.00 96.06 118 PRO A CA 1
ATOM 903 C C . PRO A 1 118 ? 4.060 -16.495 -14.803 1.00 96.06 118 PRO A C 1
ATOM 905 O O . PRO A 1 118 ? 4.265 -16.353 -13.602 1.00 96.06 118 PRO A O 1
ATOM 908 N N . VAL A 1 119 ? 4.804 -17.313 -15.560 1.00 97.12 119 VAL A N 1
ATOM 909 C CA . VAL A 1 119 ? 5.942 -18.088 -15.032 1.00 97.12 119 VAL A CA 1
ATOM 910 C C . VAL A 1 119 ? 7.094 -17.174 -14.631 1.00 97.12 119 VAL A C 1
ATOM 912 O O . VAL A 1 119 ? 7.743 -17.434 -13.626 1.00 97.12 119 VAL A O 1
ATOM 915 N N . GLU A 1 120 ? 7.331 -16.115 -15.403 1.00 96.00 120 GLU A N 1
ATOM 916 C CA . GLU A 1 120 ? 8.361 -15.125 -15.097 1.00 96.00 120 GLU A CA 1
ATOM 917 C C . GLU A 1 120 ? 7.942 -14.281 -13.891 1.00 96.00 120 GLU A C 1
ATOM 919 O O . GLU A 1 120 ? 8.695 -14.185 -12.930 1.00 96.00 120 GLU A O 1
ATOM 924 N N . PHE A 1 121 ? 6.702 -13.779 -13.881 1.00 95.75 121 PHE A N 1
ATOM 925 C CA . PHE A 1 121 ? 6.157 -13.013 -12.756 1.00 95.75 121 PHE A CA 1
ATOM 926 C C . PHE A 1 121 ? 6.222 -13.784 -11.430 1.00 95.75 121 PHE A C 1
ATOM 928 O O . PHE A 1 121 ? 6.547 -13.215 -10.398 1.00 95.75 121 PHE A O 1
ATOM 935 N N . ALA A 1 122 ? 5.930 -15.088 -11.444 1.00 94.88 122 ALA A N 1
ATOM 936 C CA . ALA A 1 122 ? 5.956 -15.916 -10.239 1.00 94.88 122 ALA A CA 1
ATOM 937 C C . ALA A 1 122 ? 7.370 -16.187 -9.686 1.00 94.88 122 ALA A C 1
ATOM 939 O O . ALA A 1 122 ? 7.490 -16.681 -8.565 1.00 94.88 122 ALA A O 1
ATOM 940 N N . GLN A 1 123 ? 8.424 -15.945 -10.474 1.00 94.25 123 GLN A N 1
ATOM 941 C CA . GLN A 1 123 ? 9.818 -16.140 -10.062 1.00 94.25 123 GLN A CA 1
ATOM 942 C C . GLN A 1 123 ? 10.454 -14.881 -9.457 1.00 94.25 123 GLN A C 1
ATOM 944 O O . GLN A 1 123 ? 11.482 -15.007 -8.788 1.00 94.25 123 GLN A O 1
ATOM 949 N N . GLU A 1 124 ? 9.876 -13.704 -9.709 1.00 89.25 124 GLU A N 1
ATOM 950 C CA . GLU A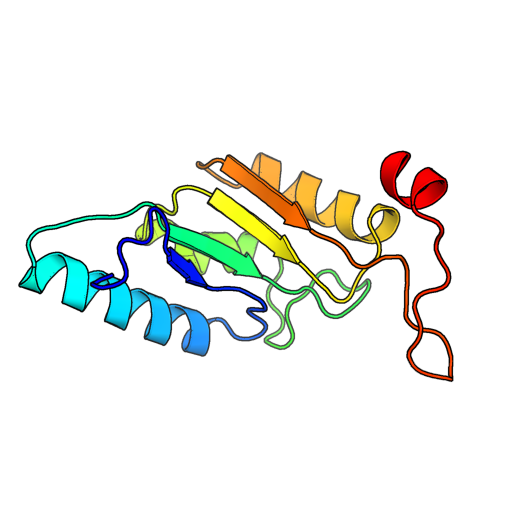 1 124 ? 10.333 -12.407 -9.187 1.00 89.25 124 GLU A CA 1
ATOM 951 C C . GLU A 1 124 ? 9.800 -12.102 -7.780 1.00 89.25 124 GLU A C 1
ATOM 953 O O . GLU A 1 124 ? 10.581 -11.511 -6.995 1.00 89.25 124 GLU A O 1
#

Secondary structure (DSSP, 8-state):
-TTT-S-EEEEEE--HHHHHHHHHHHHHHHHHHT----EEEEE---STT-B-TTS-BHHHHHHHHGGG--SEEEEEEEEEHHHHHHHHHHHHHH-SSEEEEEEESSS--TTS-----HHHHTT-

Foldseek 3Di:
DVVPDQEAEDEADLDLVVVVVVLVVLVVVCVVVVHDHAYEYEYEDQDLVCHRNVGDHLLRSCVSCCVSVHQEYEYEENAAPVSRVVSQVVNVVRDPHHYDYDYALGHADPVRDRPRDPVRSVVD

InterPro domains:
  IPR003726 Homocysteine-binding domain [PF02574] (2-123)
  IPR003726 Homocysteine-binding domain [PS50970] (1-124)
  IPR036589 Homocysteine-binding domain superfamily [G3DSA:3.20.20.330] (1-124)
  IPR036589 Homocysteine-binding domain superfamily [SSF82282] (2-123)
  IPR050554 Methionine Synthase/Corrinoid [PTHR45833] (1-124)

Organism: NCBI:txid933848